Protein AF-A0A183UWP9-F1 (afdb_monomer_lite)

Structure (mmCIF, N/CA/C/O backbone):
data_AF-A0A183UWP9-F1
#
_entry.id   AF-A0A183UWP9-F1
#
loop_
_atom_site.group_PDB
_atom_site.id
_atom_site.type_symbol
_atom_site.label_atom_id
_atom_site.label_alt_id
_atom_site.label_comp_id
_atom_site.label_asym_id
_atom_site.label_entity_id
_atom_site.label_seq_id
_atom_site.pdbx_PDB_ins_code
_atom_site.Cartn_x
_atom_site.Cartn_y
_atom_site.Cartn_z
_atom_site.occupancy
_atom_site.B_iso_or_equiv
_atom_site.auth_seq_id
_atom_site.auth_comp_id
_atom_site.auth_asym_id
_atom_site.auth_atom_id
_atom_site.pdbx_PDB_model_num
ATOM 1 N N . MET A 1 1 ? -8.329 11.636 10.688 1.00 86.31 1 MET A N 1
ATOM 2 C CA . MET A 1 1 ? -8.834 10.284 10.342 1.00 86.31 1 MET A CA 1
ATOM 3 C C . MET A 1 1 ? -9.006 9.450 11.598 1.00 86.31 1 MET A C 1
ATOM 5 O O . MET A 1 1 ? -10.110 8.980 11.805 1.00 86.31 1 MET A O 1
ATOM 9 N N . VAL A 1 2 ? -7.976 9.343 12.450 1.00 91.38 2 VAL A N 1
ATOM 10 C CA . VAL A 1 2 ? -8.061 8.650 13.752 1.00 91.38 2 VAL A CA 1
ATOM 11 C C . VAL A 1 2 ? -9.103 9.284 14.682 1.00 91.38 2 VAL A C 1
ATOM 13 O O . VAL A 1 2 ? -9.997 8.586 15.126 1.00 91.38 2 VAL A O 1
ATOM 16 N N . GLU A 1 3 ? -9.066 10.603 14.896 1.00 94.56 3 GLU A N 1
ATOM 17 C CA . GLU A 1 3 ? -10.055 11.303 15.748 1.00 94.56 3 GLU A CA 1
ATOM 18 C C . GLU A 1 3 ? -11.498 11.182 15.243 1.00 94.56 3 GLU A C 1
ATOM 20 O O . GLU A 1 3 ? -12.438 11.153 16.023 1.00 94.56 3 GLU A O 1
ATOM 25 N N . ARG A 1 4 ? -11.669 11.093 13.919 1.00 92.88 4 ARG A N 1
ATOM 26 C CA . ARG A 1 4 ? -12.979 10.903 13.278 1.00 92.88 4 ARG A CA 1
ATOM 27 C C . ARG A 1 4 ? -13.405 9.436 13.227 1.00 92.88 4 ARG A C 1
ATOM 29 O O . ARG A 1 4 ? -14.475 9.156 12.706 1.00 92.88 4 ARG A O 1
ATOM 36 N N . ASP A 1 5 ? -12.518 8.533 13.648 1.00 91.88 5 ASP A N 1
ATOM 37 C CA . ASP A 1 5 ? -12.618 7.079 13.529 1.00 91.88 5 ASP A CA 1
ATOM 38 C C . ASP A 1 5 ? -13.212 6.623 12.184 1.00 91.88 5 ASP A C 1
ATOM 40 O O . ASP A 1 5 ? -14.107 5.793 12.106 1.00 91.88 5 ASP A O 1
ATOM 44 N N . ALA A 1 6 ? -12.759 7.242 11.092 1.00 92.06 6 ALA A N 1
ATOM 45 C CA . ALA A 1 6 ? -13.247 6.949 9.750 1.00 92.06 6 ALA A CA 1
ATOM 46 C C . ALA A 1 6 ? -12.265 7.452 8.687 1.00 92.06 6 ALA A C 1
ATOM 48 O O . ALA A 1 6 ? -11.738 8.574 8.756 1.00 92.06 6 ALA A O 1
ATOM 49 N N . GLY A 1 7 ? -12.030 6.624 7.668 1.00 92.50 7 GLY A N 1
ATOM 50 C CA . GLY A 1 7 ? -11.200 6.987 6.524 1.00 92.50 7 GLY A CA 1
ATOM 51 C C . GLY A 1 7 ? -10.687 5.792 5.730 1.00 92.50 7 GLY A C 1
ATOM 52 O O . GLY A 1 7 ? -10.666 4.658 6.209 1.00 92.50 7 GLY A O 1
ATOM 53 N N . ILE A 1 8 ? -10.249 6.068 4.501 1.00 93.56 8 ILE A N 1
ATOM 54 C CA . ILE A 1 8 ? -9.653 5.079 3.603 1.00 93.56 8 ILE A CA 1
ATOM 55 C C . ILE A 1 8 ? -8.296 5.604 3.132 1.00 93.56 8 ILE A C 1
ATOM 57 O O . ILE A 1 8 ? -8.199 6.727 2.643 1.00 93.56 8 ILE A O 1
ATOM 61 N N . ILE A 1 9 ? -7.256 4.785 3.270 1.00 94.12 9 ILE A N 1
ATOM 62 C CA . ILE A 1 9 ? -5.902 5.058 2.777 1.00 94.12 9 ILE A CA 1
ATOM 63 C C . ILE A 1 9 ? -5.593 4.036 1.688 1.00 94.12 9 ILE A C 1
ATOM 65 O O . ILE A 1 9 ? -5.681 2.832 1.928 1.00 94.12 9 ILE A O 1
ATOM 69 N N . VAL A 1 10 ? -5.216 4.496 0.495 1.00 93.19 10 VAL A N 1
ATOM 70 C CA . VAL A 1 10 ? -4.877 3.623 -0.637 1.00 93.19 10 VAL A CA 1
ATOM 71 C C . VAL A 1 10 ? -3.440 3.882 -1.071 1.00 93.19 10 VAL A C 1
ATOM 73 O O . VAL A 1 10 ? -3.129 4.908 -1.664 1.00 93.19 10 VAL A O 1
ATOM 76 N N . ASN A 1 11 ? -2.563 2.919 -0.797 1.00 94.69 11 ASN A N 1
ATOM 77 C CA . ASN A 1 11 ? -1.153 2.973 -1.166 1.00 94.69 11 ASN A CA 1
ATOM 78 C C . ASN A 1 11 ? -0.900 2.235 -2.485 1.00 94.69 11 ASN A C 1
ATOM 80 O O . ASN A 1 11 ? -1.376 1.114 -2.678 1.00 94.69 11 ASN A O 1
ATOM 84 N N . ILE A 1 12 ? -0.093 2.823 -3.371 1.00 92.88 12 ILE A N 1
ATOM 85 C CA . ILE A 1 12 ? 0.233 2.241 -4.681 1.00 92.88 12 ILE A CA 1
ATOM 86 C C . ILE A 1 12 ? 1.653 1.662 -4.677 1.00 92.88 12 ILE A C 1
ATOM 88 O O . I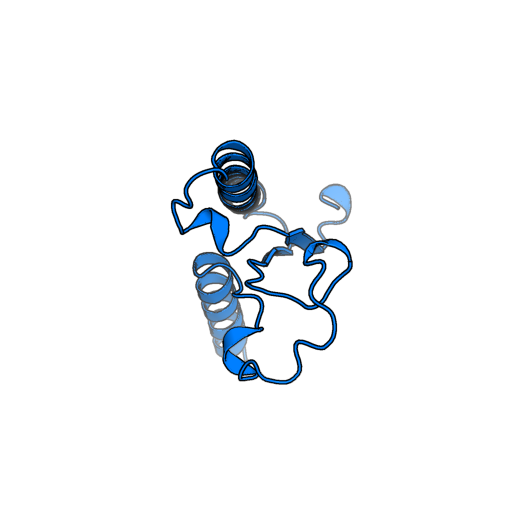LE A 1 12 ? 2.659 2.373 -4.795 1.00 92.88 12 ILE A O 1
ATOM 92 N N . ALA A 1 13 ? 1.733 0.340 -4.567 1.00 93.50 13 ALA A N 1
ATOM 93 C CA . ALA A 1 13 ? 2.957 -0.427 -4.737 1.00 93.50 13 ALA A CA 1
ATOM 94 C C . ALA A 1 13 ? 3.169 -0.779 -6.226 1.00 93.50 13 ALA A C 1
ATOM 96 O O . ALA A 1 13 ? 2.962 0.060 -7.102 1.00 93.50 13 ALA A O 1
ATOM 97 N N . SER A 1 14 ? 3.673 -1.977 -6.512 1.00 91.56 14 SER A N 1
ATOM 98 C CA . SER A 1 14 ? 3.915 -2.492 -7.862 1.00 91.56 14 SER A CA 1
ATOM 99 C C . SER A 1 14 ? 4.086 -4.009 -7.799 1.00 91.56 14 SER A C 1
ATOM 101 O O . SER A 1 14 ? 4.537 -4.534 -6.780 1.00 91.56 14 SER A O 1
ATOM 103 N N . ALA A 1 15 ? 3.806 -4.715 -8.892 1.00 87.69 15 ALA A N 1
ATOM 104 C CA . ALA A 1 15 ? 4.193 -6.114 -9.060 1.00 87.69 15 ALA A CA 1
ATOM 105 C C . ALA A 1 15 ? 5.717 -6.320 -8.913 1.00 87.69 15 ALA A C 1
ATOM 107 O O . ALA A 1 15 ? 6.153 -7.376 -8.452 1.00 87.69 15 ALA A O 1
ATOM 108 N N . ALA A 1 16 ? 6.531 -5.297 -9.199 1.00 88.88 16 ALA A N 1
ATOM 109 C CA . ALA A 1 16 ? 7.980 -5.314 -8.971 1.00 88.88 16 ALA A CA 1
ATOM 110 C C . ALA A 1 16 ? 8.369 -5.446 -7.485 1.00 88.88 16 ALA A C 1
ATOM 112 O O . ALA A 1 16 ? 9.504 -5.767 -7.164 1.00 88.88 16 ALA A O 1
ATOM 113 N N . ALA A 1 17 ? 7.436 -5.238 -6.551 1.00 89.25 17 ALA A N 1
ATOM 114 C CA . ALA A 1 17 ? 7.674 -5.488 -5.130 1.00 89.25 17 ALA A CA 1
ATOM 115 C C . ALA A 1 17 ? 7.728 -6.989 -4.777 1.00 89.25 17 ALA A C 1
ATOM 117 O O . ALA A 1 17 ? 8.179 -7.361 -3.691 1.00 89.25 17 ALA A O 1
ATOM 118 N N . TYR A 1 18 ? 7.224 -7.860 -5.653 1.00 88.38 18 TYR A N 1
ATOM 119 C CA . TYR A 1 18 ? 7.268 -9.313 -5.473 1.00 88.38 18 TYR A CA 1
ATOM 120 C C . TYR A 1 18 ? 8.315 -9.985 -6.365 1.00 88.38 18 TYR A C 1
ATOM 122 O O . TYR A 1 18 ? 8.701 -11.111 -6.073 1.00 88.38 18 TYR A O 1
ATOM 130 N N . ASN A 1 19 ? 8.792 -9.292 -7.403 1.00 85.19 19 ASN A N 1
ATOM 131 C CA . ASN A 1 19 ? 9.731 -9.817 -8.389 1.00 85.19 19 ASN A CA 1
ATOM 132 C C . ASN A 1 19 ? 11.082 -9.100 -8.280 1.00 85.19 19 ASN A C 1
ATOM 134 O O . ASN A 1 19 ? 11.136 -7.873 -8.238 1.00 85.19 19 ASN A O 1
ATOM 138 N N . GLN A 1 20 ? 12.176 -9.857 -8.259 1.00 85.50 20 GLN A N 1
ATOM 139 C CA . GLN A 1 20 ? 13.530 -9.303 -8.283 1.00 85.50 20 GLN A CA 1
ATOM 140 C C . GLN A 1 20 ? 13.925 -9.032 -9.738 1.00 85.50 20 GLN A C 1
ATOM 142 O O . GLN A 1 20 ? 14.318 -9.942 -10.461 1.00 85.50 20 GLN A O 1
ATOM 147 N N . MET A 1 21 ? 13.761 -7.785 -10.182 1.00 86.06 21 MET A N 1
ATOM 148 C CA . MET A 1 21 ? 14.058 -7.375 -11.556 1.00 86.06 21 MET A CA 1
ATOM 149 C C . MET A 1 21 ? 15.454 -6.744 -11.626 1.00 86.06 21 MET A C 1
ATOM 151 O O . MET A 1 21 ? 15.782 -5.836 -10.857 1.00 86.06 21 MET A O 1
ATOM 155 N N . GLN A 1 22 ? 16.285 -7.232 -12.548 1.00 90.25 22 GLN A N 1
ATOM 156 C CA . GLN A 1 22 ? 17.626 -6.694 -12.796 1.00 90.25 22 GLN A CA 1
ATOM 157 C C . GLN A 1 22 ? 17.539 -5.231 -13.260 1.00 90.25 22 GLN A C 1
ATOM 159 O O . GLN A 1 22 ? 16.566 -4.836 -13.896 1.00 90.25 22 GLN A O 1
ATOM 164 N N . MET A 1 23 ? 18.539 -4.414 -12.908 1.00 93.00 23 MET A N 1
ATOM 165 C CA . MET A 1 23 ? 18.592 -2.957 -13.156 1.00 93.00 23 MET A CA 1
ATOM 166 C C . MET A 1 23 ? 17.497 -2.114 -12.467 1.00 93.00 23 MET A C 1
ATOM 168 O O . MET A 1 23 ? 17.449 -0.903 -12.648 1.00 93.00 23 MET A O 1
ATOM 172 N N . TRP A 1 24 ? 16.620 -2.723 -11.659 1.00 91.06 24 TRP A N 1
ATOM 173 C CA . TRP A 1 24 ? 15.482 -2.054 -11.009 1.00 91.06 24 TRP A CA 1
ATOM 174 C C . TRP A 1 24 ? 15.571 -2.115 -9.476 1.00 91.06 24 TRP A C 1
ATOM 176 O O . TRP A 1 24 ? 14.566 -1.972 -8.781 1.00 91.06 24 TRP A O 1
ATOM 186 N N . ALA A 1 25 ? 16.774 -2.310 -8.925 1.00 93.38 25 ALA A N 1
ATOM 187 C CA . ALA A 1 25 ? 16.993 -2.581 -7.502 1.00 93.38 25 ALA A CA 1
ATOM 188 C C . ALA A 1 25 ? 16.330 -1.544 -6.575 1.00 93.38 25 ALA A C 1
ATOM 190 O O . ALA A 1 25 ? 15.547 -1.912 -5.697 1.00 93.38 25 ALA A O 1
ATOM 191 N N . ALA A 1 26 ? 16.570 -0.251 -6.817 1.00 95.50 26 ALA A N 1
ATOM 192 C CA . ALA A 1 26 ? 15.978 0.828 -6.025 1.00 95.50 26 ALA A CA 1
ATOM 193 C C . ALA A 1 26 ? 14.442 0.853 -6.128 1.00 95.50 26 ALA A C 1
ATOM 195 O O . ALA A 1 26 ? 13.747 1.031 -5.126 1.00 95.50 26 ALA A O 1
ATOM 196 N N . TYR A 1 27 ? 13.899 0.608 -7.324 1.00 93.50 27 TYR A N 1
ATOM 197 C CA . TYR A 1 27 ? 12.457 0.577 -7.556 1.00 93.50 27 TYR A CA 1
ATOM 198 C C . TYR A 1 27 ? 11.790 -0.608 -6.842 1.00 93.50 27 TYR A C 1
ATOM 200 O O . TYR A 1 27 ? 10.813 -0.423 -6.113 1.00 93.50 27 TYR A O 1
ATOM 208 N N . CYS A 1 28 ? 12.340 -1.818 -6.990 1.00 93.88 28 CYS A N 1
ATOM 209 C CA . CYS A 1 28 ? 11.869 -3.020 -6.300 1.00 93.88 28 CYS A CA 1
ATOM 210 C C . CYS A 1 28 ? 11.909 -2.843 -4.774 1.00 93.88 28 CYS A C 1
ATOM 212 O O . CYS A 1 28 ? 10.920 -3.138 -4.098 1.00 93.88 28 CYS A O 1
ATOM 214 N N . ALA A 1 29 ? 13.007 -2.303 -4.231 1.00 95.25 29 ALA A N 1
ATOM 215 C CA . ALA A 1 29 ? 13.159 -2.043 -2.800 1.00 95.25 29 ALA A CA 1
ATOM 216 C C . ALA A 1 29 ? 12.117 -1.036 -2.283 1.00 95.25 29 ALA A C 1
ATOM 218 O O . ALA A 1 29 ? 11.399 -1.321 -1.320 1.00 95.25 29 ALA A O 1
ATOM 219 N N . ALA A 1 30 ? 11.954 0.100 -2.966 1.00 96.12 30 ALA A N 1
ATOM 220 C CA . ALA A 1 30 ? 10.970 1.114 -2.597 1.00 96.12 30 ALA A CA 1
ATOM 221 C C . ALA A 1 30 ? 9.533 0.566 -2.652 1.00 96.12 30 ALA A C 1
ATOM 223 O O . ALA A 1 30 ? 8.736 0.772 -1.735 1.00 96.12 30 ALA A O 1
ATOM 224 N N . LYS A 1 31 ? 9.183 -0.197 -3.693 1.00 94.81 31 LYS A N 1
ATOM 225 C CA . LYS A 1 31 ? 7.839 -0.780 -3.815 1.00 94.81 31 LYS A CA 1
ATOM 226 C C . LYS A 1 31 ? 7.594 -1.905 -2.804 1.00 94.81 31 LYS A C 1
ATOM 228 O O . LYS A 1 31 ? 6.465 -2.042 -2.329 1.00 94.81 31 LYS A O 1
ATOM 233 N N . LYS A 1 32 ? 8.632 -2.643 -2.384 1.00 95.12 32 LYS A N 1
ATOM 234 C CA . LYS A 1 32 ? 8.557 -3.582 -1.249 1.00 95.12 32 LYS A CA 1
ATOM 235 C C . LYS A 1 32 ? 8.286 -2.863 0.067 1.00 95.12 32 LYS A C 1
ATOM 237 O O . LYS A 1 32 ? 7.450 -3.323 0.851 1.00 95.12 32 LYS A O 1
ATOM 242 N N . TYR A 1 33 ? 8.955 -1.735 0.293 1.00 96.25 33 TYR A N 1
ATOM 243 C CA . TYR A 1 33 ? 8.754 -0.909 1.477 1.00 96.25 33 TYR A CA 1
ATOM 244 C C . TYR A 1 33 ? 7.292 -0.461 1.605 1.00 96.25 33 TYR A C 1
ATOM 246 O O . TYR A 1 33 ? 6.697 -0.660 2.659 1.00 96.25 33 TYR A O 1
ATOM 254 N N . VAL A 1 34 ? 6.661 0.011 0.523 1.00 96.06 34 VAL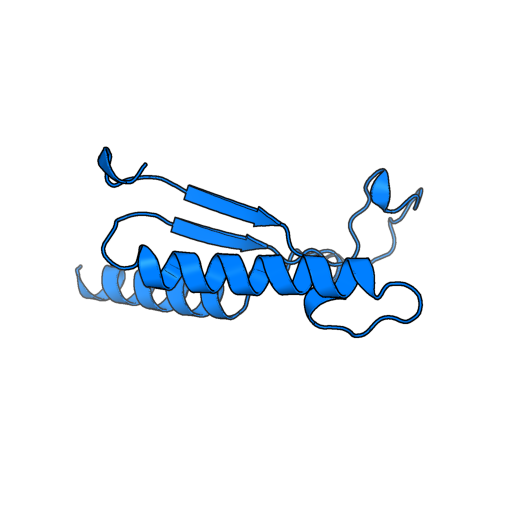 A N 1
ATOM 255 C CA . VAL A 1 34 ? 5.242 0.429 0.535 1.00 96.06 34 VAL A CA 1
ATOM 256 C C . VAL A 1 34 ? 4.304 -0.695 1.003 1.00 96.06 34 VAL A C 1
ATOM 258 O O . VAL A 1 34 ? 3.382 -0.455 1.791 1.00 96.06 34 VAL A O 1
ATOM 261 N N . ILE A 1 35 ? 4.546 -1.941 0.576 1.00 93.69 35 ILE A N 1
ATOM 262 C CA . ILE A 1 35 ? 3.772 -3.106 1.037 1.00 93.69 35 ILE A CA 1
ATOM 263 C C . ILE A 1 35 ? 3.985 -3.338 2.534 1.00 93.69 35 ILE A C 1
ATOM 265 O O . ILE A 1 35 ? 3.031 -3.624 3.265 1.00 93.69 35 ILE A O 1
ATOM 269 N N . ARG A 1 36 ? 5.231 -3.247 3.009 1.00 95.06 36 ARG A N 1
ATOM 270 C CA . ARG A 1 36 ? 5.559 -3.453 4.424 1.00 95.06 36 ARG A CA 1
ATOM 271 C C . ARG A 1 36 ? 4.937 -2.367 5.294 1.00 95.06 36 ARG A C 1
ATOM 273 O O . ARG A 1 36 ? 4.259 -2.713 6.255 1.00 95.06 36 ARG A O 1
ATOM 280 N N . LEU A 1 37 ? 5.075 -1.107 4.894 1.00 95.81 37 LEU A N 1
ATOM 281 C CA . LEU A 1 37 ? 4.485 0.058 5.542 1.00 95.81 37 LEU A CA 1
ATOM 282 C C . LEU A 1 37 ? 2.968 -0.093 5.681 1.00 95.81 37 LEU A C 1
ATOM 284 O O . LEU A 1 37 ? 2.437 -0.039 6.784 1.00 95.81 37 LEU A O 1
ATOM 288 N N . SER A 1 38 ? 2.280 -0.413 4.582 1.00 94.81 38 SER A N 1
ATOM 289 C CA . SER A 1 38 ? 0.825 -0.620 4.591 1.00 94.81 38 SER A CA 1
ATOM 290 C C . SER A 1 38 ? 0.400 -1.745 5.542 1.00 94.81 38 SER A C 1
ATOM 292 O O . SER A 1 38 ? -0.650 -1.678 6.172 1.00 94.81 38 SER A O 1
ATOM 294 N N . ASN A 1 39 ? 1.206 -2.805 5.652 1.00 92.38 39 ASN A N 1
ATOM 295 C CA . ASN A 1 39 ? 0.933 -3.917 6.559 1.00 92.38 39 ASN A CA 1
ATOM 296 C C . ASN A 1 39 ? 1.168 -3.570 8.031 1.00 92.38 39 ASN A C 1
ATOM 298 O O . ASN A 1 39 ? 0.446 -4.089 8.880 1.00 92.38 39 ASN A O 1
ATOM 302 N N . VAL A 1 40 ? 2.173 -2.747 8.323 1.00 95.38 40 VAL A N 1
ATOM 303 C CA . VAL A 1 40 ? 2.458 -2.263 9.677 1.00 95.38 40 VAL A CA 1
ATOM 304 C C . VAL A 1 40 ? 1.348 -1.316 10.124 1.00 95.38 40 VAL A C 1
ATOM 306 O O . VAL A 1 40 ? 0.694 -1.612 11.120 1.00 95.38 40 VAL A O 1
ATOM 309 N N . MET A 1 41 ? 1.001 -0.317 9.304 1.00 93.88 41 MET A N 1
ATOM 310 C CA . MET A 1 41 ? -0.108 0.599 9.592 1.00 93.88 41 MET A CA 1
ATOM 311 C C . MET A 1 41 ? -1.421 -0.150 9.856 1.00 93.88 41 MET A C 1
ATOM 313 O O . MET A 1 41 ? -2.137 0.162 10.796 1.00 93.88 41 MET A O 1
ATOM 317 N N . ARG A 1 42 ? -1.748 -1.193 9.078 1.00 92.00 42 ARG A N 1
ATOM 318 C CA . ARG A 1 42 ? -2.955 -2.006 9.342 1.00 92.00 42 ARG A CA 1
ATOM 319 C C . ARG A 1 42 ? -2.972 -2.642 10.725 1.00 92.00 42 ARG A C 1
ATOM 321 O O . ARG A 1 42 ? -4.047 -2.845 11.274 1.00 92.00 42 ARG A O 1
ATOM 328 N N . ARG A 1 43 ? -1.811 -3.049 11.238 1.00 91.94 43 ARG A N 1
ATOM 329 C CA . ARG A 1 43 ? -1.705 -3.656 12.568 1.00 91.94 43 ARG A CA 1
ATOM 330 C C . ARG A 1 43 ? -1.835 -2.589 13.645 1.00 91.94 43 ARG A C 1
ATOM 332 O O . ARG A 1 43 ? -2.625 -2.776 14.564 1.00 91.94 43 ARG A O 1
ATOM 339 N N . GLU A 1 44 ? -1.125 -1.480 13.484 1.00 94.38 44 GLU A N 1
ATOM 340 C CA . GLU A 1 44 ? -1.151 -0.340 14.407 1.00 94.38 44 GLU A CA 1
ATOM 341 C C . GLU A 1 44 ? -2.559 0.257 14.524 1.00 94.38 44 GLU A C 1
ATOM 343 O O . GLU A 1 44 ? -3.074 0.434 15.623 1.00 94.38 44 GLU A O 1
ATOM 348 N N . TYR A 1 45 ? -3.236 0.451 13.393 1.00 92.81 45 TYR A N 1
ATOM 349 C CA . TYR A 1 45 ? -4.578 1.031 13.322 1.00 92.81 45 TYR A CA 1
ATOM 350 C C . TYR A 1 45 ? -5.706 -0.012 13.316 1.00 92.81 45 TYR A C 1
ATOM 352 O O . TYR A 1 45 ? -6.852 0.320 13.024 1.00 92.81 45 TYR A O 1
ATOM 360 N N . SER A 1 46 ? -5.425 -1.269 13.677 1.00 88.06 46 SER A N 1
ATOM 361 C CA . SER A 1 46 ? -6.420 -2.359 13.666 1.00 88.06 46 SER A CA 1
ATOM 362 C C . SER A 1 46 ? -7.606 -2.151 14.617 1.00 88.06 46 SER A C 1
ATOM 364 O O . SER A 1 46 ? -8.647 -2.778 14.437 1.00 88.06 46 SER A O 1
ATOM 366 N N . ARG A 1 47 ? -7.447 -1.283 15.624 1.00 90.38 47 ARG A N 1
ATOM 367 C CA . ARG A 1 47 ? -8.489 -0.922 16.600 1.00 90.38 47 ARG A CA 1
ATOM 368 C C . ARG A 1 47 ? -9.331 0.285 16.173 1.00 90.38 47 ARG A C 1
ATOM 370 O O . ARG A 1 47 ? -10.218 0.676 16.918 1.00 90.38 47 ARG A O 1
ATOM 377 N N . THR A 1 48 ? -9.038 0.866 15.011 1.00 91.38 48 THR A N 1
ATOM 378 C CA . THR A 1 48 ? -9.777 1.995 14.431 1.00 91.38 48 THR A CA 1
ATOM 379 C C . THR A 1 48 ? -10.578 1.531 13.219 1.00 91.38 48 THR A C 1
ATOM 381 O O . THR A 1 48 ? -10.265 0.507 12.608 1.00 91.38 48 THR A O 1
ATOM 384 N N . ASN A 1 49 ? -11.563 2.317 12.808 1.00 90.00 49 ASN A N 1
ATOM 385 C CA . ASN A 1 49 ? -12.382 2.074 11.620 1.00 90.00 49 ASN A CA 1
ATOM 386 C C . ASN A 1 49 ? -11.719 2.583 10.318 1.00 90.00 49 ASN A C 1
ATOM 388 O O . ASN A 1 49 ? -12.385 2.991 9.362 1.00 90.00 49 ASN A O 1
ATOM 392 N N . LEU A 1 50 ? -10.382 2.552 10.257 1.00 91.06 50 LEU A N 1
ATOM 393 C CA . LEU A 1 50 ? -9.606 2.949 9.082 1.00 91.06 50 LEU A CA 1
ATOM 394 C C . LEU A 1 50 ? -9.387 1.775 8.123 1.00 91.06 50 LEU A C 1
ATOM 396 O O . LEU A 1 50 ? -8.878 0.715 8.492 1.00 91.06 50 LEU A O 1
ATOM 400 N N . VAL A 1 51 ? -9.697 1.989 6.844 1.00 90.50 51 VAL A N 1
ATOM 401 C CA . VAL A 1 51 ? -9.475 0.999 5.784 1.00 90.50 51 VAL A CA 1
ATOM 402 C C . VAL A 1 51 ? -8.182 1.321 5.049 1.00 90.50 51 VAL A C 1
ATOM 404 O O . VAL A 1 51 ? -8.107 2.274 4.281 1.00 90.50 51 VAL A O 1
ATOM 407 N N . ILE A 1 52 ? -7.156 0.494 5.236 1.00 91.75 52 ILE A N 1
ATOM 408 C CA . ILE A 1 52 ? -5.857 0.683 4.579 1.00 91.75 52 ILE A CA 1
ATOM 409 C C . ILE A 1 52 ? -5.691 -0.359 3.475 1.00 91.75 52 ILE A C 1
ATOM 411 O O . ILE A 1 52 ? -5.579 -1.558 3.736 1.00 91.75 52 ILE A O 1
ATOM 415 N N . GLN A 1 53 ? -5.625 0.074 2.221 1.00 91.56 53 GLN A N 1
ATOM 416 C CA . GLN A 1 53 ? -5.463 -0.781 1.047 1.00 91.56 53 GLN A CA 1
ATOM 417 C C . GLN A 1 53 ? -4.104 -0.555 0.395 1.00 91.56 53 GLN A C 1
ATOM 419 O O . GLN A 1 53 ? -3.557 0.542 0.410 1.00 91.56 53 GLN A O 1
ATOM 424 N N . CYS A 1 54 ? -3.543 -1.622 -0.171 1.00 92.00 54 CYS A N 1
ATOM 425 C CA . CYS A 1 54 ? -2.331 -1.534 -0.971 1.00 92.00 54 CYS A CA 1
ATOM 426 C C . CYS A 1 54 ? -2.587 -2.213 -2.312 1.00 92.00 54 CYS A C 1
ATOM 428 O O . CYS A 1 54 ? -2.877 -3.414 -2.362 1.00 92.00 54 CYS A O 1
ATOM 430 N N . LEU A 1 55 ? -2.519 -1.425 -3.379 1.00 91.12 55 LEU A N 1
ATOM 431 C CA . LEU A 1 55 ? -2.683 -1.888 -4.747 1.00 91.12 55 LEU A CA 1
ATOM 432 C C . LEU A 1 55 ? -1.305 -2.149 -5.342 1.00 91.12 55 LEU A C 1
ATOM 434 O O . LEU A 1 55 ? -0.411 -1.313 -5.227 1.00 91.12 55 LEU A O 1
ATOM 438 N N . CYS A 1 56 ? -1.140 -3.292 -5.999 1.00 90.06 56 CYS A N 1
ATOM 439 C C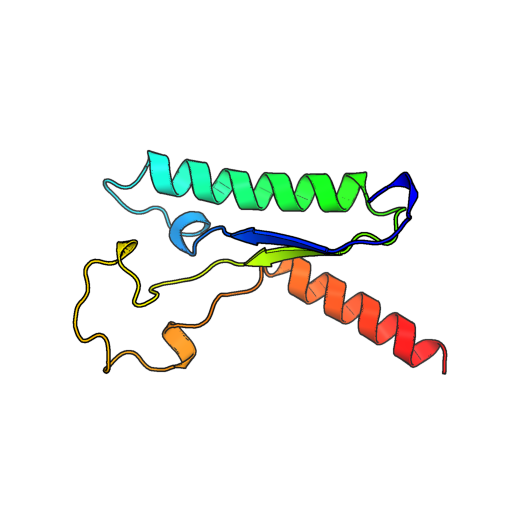A . CYS A 1 56 ? 0.080 -3.663 -6.707 1.00 90.06 56 CYS A CA 1
ATOM 440 C C . CYS A 1 56 ? -0.230 -3.784 -8.207 1.00 90.06 56 CYS A C 1
ATOM 442 O O . CYS A 1 56 ? -0.528 -4.883 -8.682 1.00 90.06 56 CYS A O 1
ATOM 444 N N . PRO A 1 57 ? -0.211 -2.666 -8.957 1.00 88.06 57 PRO A N 1
ATOM 445 C CA . PRO A 1 57 ? -0.321 -2.694 -10.409 1.00 88.06 57 PRO A CA 1
ATOM 446 C C . PRO A 1 57 ? 0.807 -3.498 -11.040 1.00 88.06 57 PRO A C 1
ATOM 448 O O . PRO A 1 57 ? 1.952 -3.436 -10.583 1.00 88.06 57 PRO A O 1
ATOM 451 N N . MET A 1 58 ?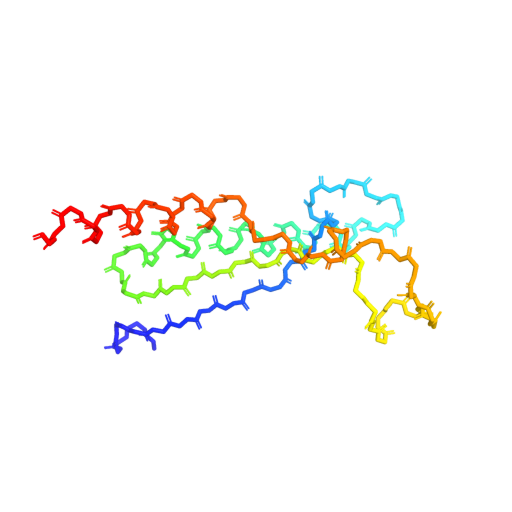 0.473 -4.230 -12.098 1.00 83.12 58 MET A N 1
ATOM 452 C CA . MET A 1 58 ? 1.460 -4.751 -13.034 1.00 83.12 58 MET A CA 1
ATOM 453 C C . MET A 1 58 ? 1.702 -3.689 -14.118 1.00 83.12 58 MET A C 1
ATOM 455 O O . MET A 1 58 ? 1.843 -2.510 -13.791 1.00 83.12 58 MET A O 1
ATOM 459 N N . VAL A 1 59 ? 1.766 -4.059 -15.393 1.00 79.56 59 VAL A N 1
ATOM 460 C CA . VAL A 1 59 ? 1.961 -3.074 -16.458 1.00 79.56 59 VAL A CA 1
ATOM 461 C C . VAL A 1 59 ? 0.651 -2.318 -16.682 1.00 79.56 59 VAL A C 1
ATOM 463 O O . VAL A 1 59 ? -0.390 -2.930 -16.911 1.00 79.56 59 VAL A O 1
ATOM 466 N N . VAL A 1 60 ? 0.699 -0.988 -16.598 1.00 79.75 60 VAL A N 1
ATOM 467 C CA . VAL A 1 60 ? -0.446 -0.102 -16.850 1.00 79.75 60 VAL A CA 1
ATOM 468 C C . VAL A 1 60 ? -0.030 0.948 -17.865 1.00 79.75 60 VAL A C 1
ATOM 470 O O . VAL A 1 60 ? 1.002 1.601 -17.689 1.00 79.75 60 VAL A O 1
ATOM 473 N N . THR A 1 61 ? -0.852 1.128 -18.898 1.00 80.88 61 THR A N 1
ATOM 474 C CA . THR A 1 61 ? -0.640 2.114 -19.960 1.00 80.88 61 THR A CA 1
ATOM 475 C C . THR A 1 61 ? -0.739 3.522 -19.381 1.00 80.88 61 THR A C 1
ATOM 477 O O . THR A 1 61 ? -1.817 4.074 -19.177 1.00 80.88 61 THR A O 1
ATOM 480 N N . THR A 1 62 ? 0.414 4.083 -19.041 1.00 79.31 62 THR A N 1
ATOM 481 C CA . THR A 1 62 ? 0.572 5.411 -18.438 1.00 79.31 62 THR A CA 1
ATOM 482 C C . THR A 1 62 ? 1.824 6.073 -19.001 1.00 79.31 62 THR A C 1
ATOM 484 O O . THR A 1 62 ? 2.700 5.398 -19.547 1.00 79.31 62 THR A O 1
ATOM 487 N N . LYS A 1 63 ? 1.982 7.383 -18.784 1.00 83.31 63 LYS A N 1
ATOM 488 C CA . LYS A 1 63 ? 3.207 8.111 -19.163 1.00 83.31 63 LYS A CA 1
ATOM 489 C C . LYS A 1 63 ? 4.485 7.493 -18.565 1.00 83.31 63 LYS A C 1
ATOM 491 O O . LYS A 1 63 ? 5.535 7.564 -19.188 1.00 83.31 63 LYS A O 1
ATOM 496 N N . MET A 1 64 ? 4.393 6.834 -17.402 1.00 80.81 64 MET A N 1
ATOM 497 C CA . MET A 1 64 ? 5.514 6.114 -16.778 1.00 80.81 64 MET A CA 1
ATOM 498 C C . MET A 1 64 ? 5.985 4.927 -17.622 1.00 80.81 64 MET A C 1
ATOM 500 O O . MET A 1 64 ? 7.181 4.678 -17.713 1.00 80.81 64 MET A O 1
ATOM 504 N N . SER A 1 65 ? 5.049 4.194 -18.228 1.00 76.88 65 SER A N 1
ATOM 505 C CA . SER A 1 65 ? 5.376 3.003 -19.012 1.00 76.88 65 SER A CA 1
ATOM 506 C C . SER A 1 65 ? 6.056 3.335 -20.344 1.00 76.88 65 SER A C 1
ATOM 508 O O . SER A 1 65 ? 6.746 2.479 -20.882 1.00 76.88 65 SER A O 1
ATOM 510 N N . LYS A 1 66 ? 5.877 4.561 -20.872 1.00 75.69 66 LYS A N 1
ATOM 511 C CA . LYS A 1 66 ? 6.307 4.980 -22.224 1.00 75.69 66 LYS A CA 1
ATOM 512 C C . LYS A 1 66 ? 5.872 4.017 -23.345 1.00 75.69 66 LYS A C 1
ATOM 514 O O . LYS A 1 66 ? 6.417 4.066 -24.441 1.00 75.69 66 LYS A O 1
ATOM 519 N N . VAL A 1 67 ? 4.891 3.152 -23.075 1.00 66.56 67 VAL A N 1
ATOM 520 C CA . VAL A 1 67 ? 4.332 2.229 -24.059 1.00 66.56 67 VAL A CA 1
ATOM 521 C C . VAL A 1 67 ? 3.156 2.923 -24.732 1.00 66.56 67 VAL A C 1
ATOM 523 O O . VAL A 1 67 ? 2.100 3.105 -24.122 1.00 66.56 67 VAL A O 1
ATOM 526 N N . GLU A 1 68 ? 3.336 3.316 -25.989 1.00 61.31 68 GLU A N 1
ATOM 527 C CA . GLU A 1 68 ? 2.227 3.712 -26.853 1.00 61.31 68 GLU A CA 1
ATOM 528 C C . GLU A 1 68 ? 1.536 2.457 -27.398 1.00 61.31 68 GLU A C 1
ATOM 530 O O . GLU A 1 68 ? 2.183 1.490 -27.793 1.00 61.31 68 GLU A O 1
ATOM 535 N N . GLY A 1 69 ? 0.201 2.435 -27.387 1.00 58.31 69 GLY A N 1
ATOM 536 C CA . GLY A 1 69 ? -0.549 1.384 -28.079 1.00 58.31 69 GLY A CA 1
ATOM 537 C C . GLY A 1 69 ? -0.529 -0.003 -27.426 1.00 58.31 69 GLY A C 1
ATOM 538 O O . GLY A 1 69 ? -0.662 -1.001 -28.130 1.00 58.31 69 GLY A O 1
ATOM 539 N N . MET A 1 70 ? -0.435 -0.104 -26.094 1.00 52.81 70 MET A N 1
ATOM 540 C CA . MET A 1 70 ? -0.548 -1.383 -25.370 1.00 52.81 70 MET A CA 1
ATOM 541 C C . MET A 1 70 ? -2.002 -1.904 -25.367 1.00 52.81 70 MET A C 1
ATOM 543 O O . MET A 1 70 ? -2.688 -1.927 -24.348 1.00 52.81 70 MET A O 1
ATOM 547 N N . ARG A 1 71 ? -2.504 -2.262 -26.551 1.00 53.50 71 ARG A N 1
ATOM 548 C CA . ARG A 1 71 ? -3.886 -2.689 -26.829 1.00 53.50 71 ARG A CA 1
ATOM 549 C C . ARG A 1 71 ? -4.037 -4.219 -26.821 1.00 53.50 71 ARG A C 1
ATOM 551 O O . ARG A 1 71 ? -5.152 -4.716 -26.920 1.00 53.50 71 ARG A O 1
ATOM 558 N N . VAL A 1 72 ? -2.922 -4.947 -26.685 1.00 54.78 72 VAL A N 1
ATOM 559 C CA . VAL A 1 72 ? -2.820 -6.401 -26.924 1.00 54.78 72 VAL A CA 1
ATOM 560 C C . VAL A 1 72 ? -2.501 -7.225 -25.668 1.00 54.78 72 VAL A C 1
ATOM 562 O O . VAL A 1 72 ? -2.300 -8.431 -25.767 1.00 54.78 72 VAL A O 1
ATOM 565 N N . MET A 1 73 ? -2.462 -6.620 -24.474 1.00 53.78 73 MET A N 1
ATOM 566 C CA . MET A 1 73 ? -2.357 -7.402 -23.237 1.00 53.78 73 MET A CA 1
ATOM 567 C C . MET A 1 73 ? -3.756 -7.853 -22.797 1.00 53.78 73 MET A C 1
ATOM 569 O O . MET A 1 73 ? -4.656 -7.014 -22.685 1.00 53.78 73 MET A O 1
ATOM 573 N N . PRO A 1 74 ? -3.968 -9.152 -22.521 1.00 55.56 74 PRO A N 1
ATOM 574 C CA . PRO A 1 74 ? -5.233 -9.626 -21.988 1.00 55.56 74 PRO A CA 1
ATOM 575 C C . PRO A 1 74 ? -5.597 -8.865 -20.716 1.00 55.56 74 PRO A C 1
ATOM 577 O O . PRO A 1 74 ? -4.749 -8.660 -19.844 1.00 55.56 74 PRO A O 1
ATOM 580 N N . ARG A 1 75 ? -6.872 -8.490 -20.572 1.00 53.97 75 ARG A N 1
ATOM 581 C CA . ARG A 1 75 ? -7.355 -7.657 -19.458 1.00 53.97 75 ARG A CA 1
ATOM 582 C C . ARG A 1 75 ? -6.926 -8.204 -18.090 1.00 53.97 75 ARG A C 1
ATOM 584 O O . ARG A 1 75 ? -6.579 -7.417 -17.214 1.00 53.97 75 ARG A O 1
ATOM 591 N N . PHE A 1 76 ? -6.855 -9.536 -17.947 1.00 53.97 76 PHE A N 1
ATOM 592 C CA . PHE A 1 76 ? -6.411 -10.236 -16.734 1.00 53.97 76 PHE A CA 1
ATOM 593 C C . PHE A 1 76 ? -4.982 -9.876 -16.283 1.00 53.97 76 PHE A C 1
ATOM 595 O O . PHE A 1 76 ? -4.680 -9.944 -15.095 1.00 53.97 76 PHE A O 1
ATOM 602 N N . MET A 1 77 ? -4.118 -9.466 -17.213 1.00 48.38 77 MET A N 1
ATOM 603 C CA . MET A 1 77 ? -2.698 -9.193 -16.988 1.00 48.38 77 MET A CA 1
ATOM 604 C C . MET A 1 77 ? -2.425 -7.705 -16.676 1.00 48.38 77 MET A C 1
ATOM 606 O O . MET A 1 77 ? -1.387 -7.363 -16.115 1.00 48.38 77 MET A O 1
ATOM 610 N N . THR A 1 78 ? -3.389 -6.824 -16.971 1.00 52.06 78 THR A N 1
ATOM 611 C CA . THR A 1 78 ? -3.389 -5.385 -16.627 1.00 52.06 78 THR A CA 1
ATOM 612 C C . THR A 1 78 ? -3.923 -5.067 -15.226 1.00 52.06 78 THR A C 1
ATOM 614 O O . THR A 1 78 ? -3.829 -3.921 -14.784 1.00 52.06 78 THR A O 1
ATOM 617 N N . TYR A 1 79 ? -4.521 -6.025 -14.508 1.00 56.91 79 TYR A N 1
ATOM 618 C CA . TYR A 1 79 ? -5.167 -5.703 -13.233 1.00 56.91 79 TYR A CA 1
ATOM 619 C C . TYR A 1 79 ? -4.160 -5.389 -12.126 1.00 56.91 79 TYR A C 1
ATOM 621 O O . TYR A 1 79 ? -3.172 -6.092 -11.912 1.00 56.91 79 TYR A O 1
ATOM 629 N N . ALA A 1 80 ? -4.483 -4.356 -11.347 1.00 58.97 80 ALA A N 1
ATOM 630 C CA . ALA A 1 80 ? -3.890 -4.155 -10.039 1.00 58.97 80 ALA A CA 1
ATOM 631 C C . ALA A 1 80 ? -4.230 -5.342 -9.138 1.00 58.97 80 ALA A C 1
ATOM 633 O O . ALA A 1 80 ? -5.391 -5.588 -8.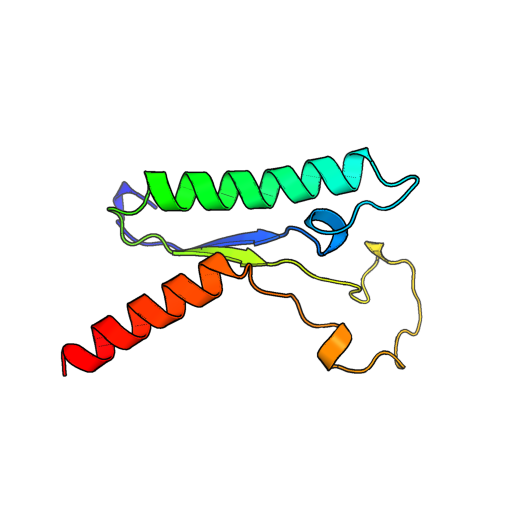805 1.00 58.97 80 ALA A O 1
ATOM 634 N N . ILE A 1 81 ? -3.206 -6.082 -8.722 1.00 61.81 81 ILE A N 1
ATOM 635 C CA . ILE A 1 81 ? -3.370 -7.113 -7.710 1.00 61.81 81 ILE A CA 1
ATOM 636 C C . ILE A 1 81 ? -3.502 -6.378 -6.380 1.00 61.81 81 ILE A C 1
ATOM 638 O O . ILE A 1 81 ? -2.563 -5.744 -5.901 1.00 61.81 81 ILE A O 1
ATOM 642 N N . VAL A 1 82 ? -4.689 -6.433 -5.780 1.00 61.91 82 VAL A N 1
ATOM 643 C CA . VAL A 1 82 ? -4.848 -6.043 -4.378 1.00 61.91 82 VAL A CA 1
ATOM 644 C C . VAL A 1 82 ? -3.990 -6.998 -3.554 1.00 61.91 82 VAL A C 1
ATOM 646 O O . VAL A 1 82 ? -4.123 -8.217 -3.700 1.00 61.91 82 VAL A O 1
ATOM 649 N N . ASP A 1 83 ? -3.121 -6.450 -2.702 1.00 69.44 83 ASP A N 1
ATOM 650 C CA . ASP A 1 83 ? -2.243 -7.243 -1.842 1.00 69.44 83 ASP A CA 1
ATOM 651 C C . ASP A 1 83 ? -3.030 -8.387 -1.171 1.00 69.44 83 ASP A C 1
ATOM 653 O O . ASP A 1 83 ? -4.118 -8.184 -0.617 1.00 69.44 83 ASP A O 1
ATOM 657 N N . ARG A 1 84 ? -2.485 -9.612 -1.239 1.00 62.94 84 ARG A N 1
ATOM 658 C CA . ARG A 1 84 ? -3.177 -10.858 -0.852 1.00 62.94 84 ARG A CA 1
ATOM 659 C C . ARG A 1 84 ? -3.718 -10.789 0.585 1.00 62.94 84 ARG A C 1
ATOM 661 O O . ARG A 1 84 ? -4.772 -11.353 0.882 1.00 62.94 84 ARG A O 1
ATOM 668 N N . ARG A 1 85 ? -3.035 -10.045 1.461 1.00 63.84 85 ARG A N 1
ATOM 669 C CA . ARG A 1 85 ? -3.445 -9.804 2.850 1.00 63.84 85 ARG A CA 1
ATOM 670 C C . ARG A 1 85 ? -4.684 -8.921 2.949 1.00 63.84 85 ARG A C 1
ATOM 672 O O . ARG A 1 85 ? -5.594 -9.246 3.705 1.00 63.84 85 ARG A O 1
ATOM 679 N N . THR A 1 86 ? -4.757 -7.864 2.145 1.00 60.66 86 THR A N 1
ATOM 680 C CA . THR A 1 86 ? -5.947 -7.001 2.052 1.00 60.66 86 THR A CA 1
ATOM 681 C C . THR A 1 86 ? -7.158 -7.801 1.559 1.00 60.66 86 THR A C 1
ATOM 683 O O . THR A 1 86 ? -8.234 -7.711 2.144 1.00 60.66 86 THR A O 1
ATOM 686 N N . ARG A 1 87 ? -6.978 -8.673 0.554 1.00 60.50 87 ARG A N 1
ATOM 687 C CA . ARG A 1 87 ? -8.039 -9.588 0.083 1.00 60.50 87 ARG A CA 1
ATOM 688 C C . ARG A 1 87 ? -8.554 -10.520 1.185 1.00 60.50 87 ARG A C 1
ATOM 690 O O . ARG A 1 87 ? -9.762 -10.695 1.316 1.00 60.50 87 ARG A O 1
ATOM 697 N N . SER A 1 88 ? -7.653 -11.106 1.978 1.00 60.16 88 SER A N 1
ATOM 698 C CA . SER A 1 88 ? -8.024 -11.988 3.095 1.00 60.16 88 SER A CA 1
ATOM 699 C C . SER A 1 88 ? -8.813 -11.250 4.181 1.00 60.16 88 SER A C 1
ATOM 701 O O . SER A 1 88 ? -9.807 -11.776 4.679 1.00 60.16 88 SER A O 1
ATOM 703 N N . LEU A 1 89 ? -8.403 -10.026 4.521 1.00 63.19 89 LEU A N 1
ATOM 704 C CA . LEU A 1 89 ? -9.064 -9.217 5.545 1.00 63.19 89 LEU A CA 1
ATOM 705 C C . LEU A 1 89 ? -10.438 -8.721 5.089 1.00 63.19 89 LEU A C 1
ATOM 707 O O . LEU A 1 89 ? -11.385 -8.837 5.859 1.00 63.19 89 LEU A O 1
ATOM 711 N N . ASN A 1 90 ? -10.579 -8.278 3.835 1.00 60.66 90 ASN A N 1
ATOM 712 C CA . ASN A 1 90 ? -11.888 -7.927 3.279 1.00 60.66 90 ASN A CA 1
ATOM 713 C C . ASN A 1 90 ? -12.839 -9.132 3.291 1.00 60.66 90 ASN A C 1
ATOM 715 O O . ASN A 1 90 ? -13.989 -8.982 3.683 1.00 60.66 90 ASN A O 1
ATOM 719 N N . ARG A 1 91 ? -12.362 -10.343 2.964 1.00 60.50 91 ARG A N 1
ATOM 720 C CA . ARG A 1 91 ? -13.165 -11.576 3.082 1.00 60.50 91 ARG A CA 1
ATOM 721 C C . ARG A 1 91 ? -13.624 -11.851 4.514 1.00 60.50 91 ARG A C 1
ATOM 723 O O . ARG A 1 91 ? -14.791 -12.153 4.721 1.00 60.50 91 ARG A O 1
ATOM 730 N N . LYS A 1 92 ? -12.731 -11.728 5.503 1.00 61.84 92 LYS A N 1
ATOM 731 C CA . LYS A 1 92 ? -13.089 -11.915 6.920 1.00 61.84 92 LYS A CA 1
ATOM 732 C C . LYS A 1 92 ? -14.062 -10.843 7.414 1.00 61.84 92 LYS A C 1
ATOM 734 O O . LYS A 1 92 ? -14.965 -11.161 8.174 1.00 61.84 92 LYS A O 1
ATOM 739 N N . ALA A 1 93 ? -13.889 -9.593 6.986 1.00 61.56 93 ALA A N 1
ATOM 740 C CA . ALA A 1 93 ? -14.789 -8.496 7.326 1.00 61.56 93 ALA A CA 1
ATOM 741 C C . ALA A 1 93 ? -16.186 -8.675 6.704 1.00 61.56 93 ALA A C 1
ATOM 743 O O . ALA A 1 93 ? -17.176 -8.405 7.376 1.00 61.56 93 ALA A O 1
ATOM 744 N N . LEU A 1 94 ? -16.267 -9.174 5.463 1.00 58.78 94 LEU A N 1
ATOM 745 C CA . LEU A 1 94 ? -17.529 -9.526 4.800 1.00 58.78 94 LEU A CA 1
ATOM 746 C C . LEU A 1 94 ? -18.229 -10.693 5.513 1.00 58.78 94 LEU A C 1
ATOM 748 O O . LEU A 1 94 ? -19.374 -10.543 5.918 1.00 58.78 94 LEU A O 1
ATOM 752 N N . ALA A 1 95 ? -17.510 -11.782 5.803 1.00 62.47 95 ALA A N 1
ATOM 753 C CA . ALA A 1 95 ? -18.063 -12.931 6.529 1.00 62.47 95 ALA A CA 1
ATOM 754 C C . ALA A 1 95 ? -18.566 -12.567 7.943 1.00 62.47 95 ALA A C 1
ATOM 756 O O . ALA A 1 95 ? -19.544 -13.120 8.437 1.00 62.47 95 ALA A O 1
ATOM 757 N N . LYS A 1 96 ? -17.919 -11.602 8.613 1.00 59.12 96 LYS A N 1
ATOM 758 C CA . LYS A 1 96 ? -18.347 -11.113 9.934 1.00 59.12 96 LYS A CA 1
ATOM 759 C C . LYS A 1 96 ? -19.581 -10.199 9.870 1.00 59.12 96 LYS A C 1
ATOM 761 O O . LYS A 1 96 ? -20.234 -10.022 10.893 1.00 59.12 96 LYS A O 1
ATOM 766 N N . LYS A 1 97 ? -19.870 -9.597 8.708 1.00 55.75 97 LYS A N 1
ATOM 767 C CA . LYS A 1 97 ? -21.108 -8.842 8.456 1.00 55.75 97 LYS A CA 1
ATOM 768 C C . LYS A 1 97 ? -22.276 -9.769 8.118 1.00 55.75 97 LYS A C 1
ATOM 770 O O . LYS A 1 97 ? -23.366 -9.515 8.608 1.00 55.75 97 LYS A O 1
ATOM 775 N N . GLU A 1 98 ? -22.035 -10.831 7.351 1.00 58.94 98 GLU A N 1
ATOM 776 C CA . GLU A 1 98 ? -23.061 -11.825 6.992 1.00 58.94 98 GLU A CA 1
ATOM 777 C C . GLU A 1 98 ? -23.583 -12.590 8.218 1.00 58.94 98 GLU A C 1
ATOM 779 O O . GLU A 1 98 ? -24.782 -12.762 8.351 1.00 58.94 98 GLU A O 1
ATOM 784 N N . ASN A 1 99 ? -22.722 -12.935 9.182 1.00 54.25 99 ASN A N 1
ATOM 785 C CA . ASN A 1 99 ? -23.137 -13.582 10.441 1.00 54.25 99 ASN A CA 1
ATOM 786 C C . ASN A 1 99 ? -23.828 -12.651 11.461 1.00 54.25 99 ASN A C 1
ATOM 788 O O . ASN A 1 99 ? -24.062 -13.056 12.599 1.00 54.25 99 ASN A O 1
ATOM 792 N N . LYS A 1 100 ? -24.058 -11.380 11.116 1.00 52.16 100 LYS A N 1
ATOM 793 C CA . LYS A 1 100 ? -24.713 -10.391 11.989 1.00 52.16 100 LYS A CA 1
ATOM 794 C C . LYS A 1 100 ? -26.099 -9.968 11.478 1.00 52.16 100 LYS A C 1
ATOM 796 O O . LYS A 1 100 ? -26.698 -9.085 12.091 1.00 52.16 100 LYS A O 1
ATOM 801 N N . GLN A 1 101 ? -26.555 -10.563 10.373 1.00 44.22 101 GLN A N 1
ATOM 802 C CA . GLN A 1 101 ? -27.947 -10.577 9.910 1.00 44.22 101 GLN A CA 1
ATOM 803 C C . GLN A 1 101 ? -28.601 -11.884 10.349 1.00 44.22 101 GLN A C 1
ATOM 805 O O . GLN A 1 101 ? -29.819 -11.836 10.610 1.00 44.22 101 GLN A O 1
#

Secondary structure (DSSP, 8-state):
-TTTT-EEEEEE--GGGTS--TT-HHHHHHHHHHHHHHHHHHHHTTTSSEEEEEEE--S--STTT--S----S-GGGSS-EE-HHHHHHHHHHHHHHHTT-

Foldseek 3Di:
DQVVLDEEAEAEAAPLCVDPDPPCVVNNVVSVVSVVVLVVVCVVCVVGNYHGWYWHFYDDPDPVNVDDPPPPDDPVNGGTDTPVVSVVVVVVVVVVVVVVD

Organism: Toxocara canis (NCBI:txid6265)

InterPro domains:
  IPR002347 Short-chain dehydrogenase/reductase SDR [PF00106] (1-66)
  IPR002347 Short-chain dehydrogenase/reductase SDR [PR00081] (1-17)
  IPR002347 Short-chain dehydrogenase/reductase SDR [PR00081] (27-46)
  IPR002347 Short-chain dehydrogenase/reductase SDR [PR00081] (48-65)
  IPR020904 Short-chain dehydrogenase/reductase, conserved site [PS00061] (14-42)
  IPR036291 NAD(P)-binding domain superfamily [SSF51735] (1-82)

Radius of gyration: 16.38 Å; chains: 1; bounding box: 46×25×45 Å

pLDDT: mean 79.24, std 16.15, range [44.22, 96.25]

Sequence (101 aa):
MVERDAGIIVNIASAAAYNQMQMWAAYCAAKKYVIRLSNVMRREYSRTNLVIQCLCPMVVTTKMSKVEGMRVMPRFMTYAIVDRRTRSLNRKALAKKENKQ

=== Feature glossary ===
The features interleaved in this record are:

— What the protein is —

Sequence gives the chain of amino acids in standard one-letter code (A=alanine, C=cysteine, …, Y=tyrosine), read N→C. It is the only feature that is directly encoded by the gene; all structural features are derived from the folded form of this sequence.

Database cross-references. InterPro integrates a dozen domain/family signature databases into unified entries with residue-range hits. GO terms attach function/process/location labels with evidence codes. CATH codes position the fold in a four-level structural taxonomy. Organism is the NCBI-taxonomy species name.

— Where its atoms are —

Atomic coordinates in PDBx/mmCIF format — the same representation the Protein Data Bank distributes. Each line of the _atom_site loop places one backbone atom in Cartesian space (units: ångströms, origin: arbitrary).

The six renders are orthographic views along the three Cartesian axes in both directions. Representation (cartoon, sticks, or surface) and color scheme (sequence-rainbow or by-chain) vary across proteins so the training set covers all the common visualization conventions.

— Local backbone conformation —

Eight-state secondary structure (DSSP): H is the canonical α-helix, G the tighter 3₁₀-helix, I the wider π-helix; E/B are β-structure, T and S are turns and bends, and '-' is everything else. DSSP derives these from the pattern of main-chain N–H···O=C hydrogen bonds, not from the sequence.

P-SEA three-state annotation labels each residue as helix, strand, or coil based purely on the geometry of the Cα trace. It serves as a fallback when the full backbone (and thus DSSP) is unavailable.

The φ/ψ torsion pair specifies the backbone conformation at each residue. φ rotates about the N–Cα bond, ψ about the Cα–C bond. Steric clashes forbid most of the (φ, ψ) plane — the allowed regions (α-helix basin, β-sheet basin, left-handed helix) are the Ramachandran-allowed regions.

— Global shape and packing —

The geometric summary reports three shape descriptors. Rg (radius of gyration) measures how spread out the Cα atoms are about their centre of mass; compact globular proteins have small Rg, elongated or unfolded ones large. Cα contacts (<8 Å, |i−j|>4) count long-range residue pairs in spatial proximity — high for tightly packed folds, near zero for rods or random coil. The bounding-box extents give the protein's footprint along x, y, z in Å.

Solvent-accessible surface area (SASA) is the area in Å² traced out by the centre of a 1.4 Å probe sphere (a water molecule) rolled over the protein's van der Waals surface (Shrake–Rupley / Lee–Richards construction). Buried residues have near-zero SASA; fully exposed residues can exceed 200 Å². The total SASA scales roughly with the number of surface residues.

The contact map is a binary N×N matrix image: pixel (i, j) is dark where Cα_i and Cα_j are within 8 Å and |i−j|>4. Because the |i−j|>4 filter removes local helical contacts, off-diagonal stripes parallel to the main diagonal indicate parallel β-sheets; stripes perpendicular to it indicate antiparallel β-sheets. The Ramachandran plot scatters every residue's (φ, ψ) pair against the sterically allowed regions. The PAE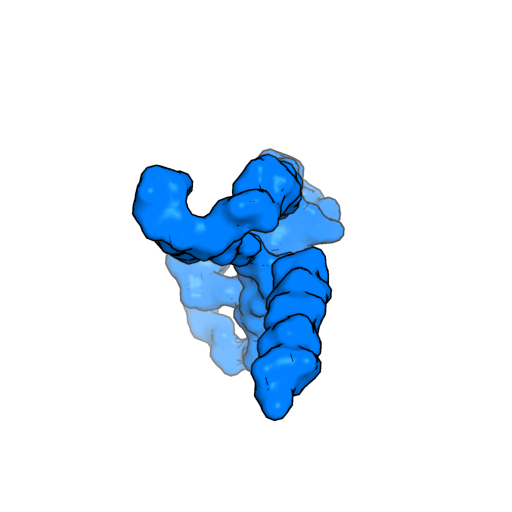 heatmap renders the predicted-aligned-error matrix.

— Structural neighborhood —

3Di is Foldseek's structural alphabet. Each residue is assigned one of twenty discrete states based on how its Cα sits relative to its spatial (not sequential) neighbors. Aligning 3Di strings finds structural homologs roughly as well as full 3D superposition, but orders of magnitude faster.

Nearest PDB neighbors are the top structural matches found by Foldseek when searching this structure against the entire Protein Data Bank. Each hit reports a TM-score (0 to 1; >0.5 almost always implies the same fold) and an E-value. These are *structural* homologs — they may share no detectable sequence similarity.

— Confidence and disorder —

For AlphaFold models, the B-factor field carries pLDDT — the model's own estimate of local accuracy on a 0–100 scale. Regions with pLDDT<50 should be treated as essentially unmodeled; they often correspond to intrinsically disordered segments.

Crystallographic B-factors measure how much each atom's electron density is smeared out, in Å². They rise in mobile loops and surface residues and fall in the buried interior. In AlphaFold models this column is repurposed to hold pLDDT instead.

Predicted aligned error is AlphaFold's pairwise confidence. Unlike pLDDT (per-residue), PAE is per-residue-pair and captures whether two parts of the structure are correctly placed relative to each other. Units are ångströms of expected positional error.